Protein AF-X1K8Y0-F1 (afdb_monomer_lite)

pLDDT: mean 76.87, std 17.34, range [36.53, 97.81]

Foldseek 3Di:
DPPDDPVRVQVVVQVCCCVPVVDGDGPVNVLVVVLLVCVLVLHQLVVSCVVSVDPDPVVSVVSCVSPVVSVVVSVVVVD

Secondary structure (DSSP, 8-state):
---S-HHHHHHHHHHHHHHHHSS---HHHHHHHHHHHHHHTT--HHHHHHHHT-S-GGGTGGGGGT-HHHHHHHTTS--

InterPro domains:
  IPR002104 Integrase, catalytic domain [PF00589] (4-69)
  IPR002104 Integrase, catalytic domain [PS51898] (1-76)
  IPR011010 DNA breaking-rejoining enzyme, catalytic core [SSF56349] (13-75)
  IPR013762 Integrase-like, catalytic domain superfamily [G3DSA:1.10.443.10] (2-78)

Radius of gyration: 15.55 Å; chains: 1; bounding box: 39×24×42 Å

Sequence (79 aa):
PLTIQRRALQSFVTKLGKEVLSKEISFHTLRHGFASHLVNSGRPLHEVQMLMGHSRLDTTGIYLHANPKEAIENAREVF

Organism: NCBI:txid412755

Structure (mmCIF, N/CA/C/O backbone):
data_AF-X1K8Y0-F1
#
_entry.id   AF-X1K8Y0-F1
#
loop_
_atom_site.group_PDB
_atom_site.id
_atom_site.type_symbol
_atom_site.label_atom_id
_atom_site.label_alt_id
_atom_site.label_comp_id
_atom_site.label_asym_id
_atom_site.label_entity_id
_atom_site.label_seq_id
_atom_site.pdbx_PDB_ins_code
_atom_site.Cartn_x
_atom_site.Cartn_y
_atom_site.Cartn_z
_atom_site.occupancy
_atom_site.B_iso_or_equiv
_atom_site.auth_seq_id
_atom_site.auth_comp_id
_atom_site.auth_asym_id
_atom_site.auth_atom_id
_atom_site.pdbx_PDB_model_num
ATOM 1 N N . PRO A 1 1 ? -8.193 -6.436 -21.644 1.00 62.44 1 PRO A N 1
ATOM 2 C CA . PRO A 1 1 ? -7.213 -7.035 -20.702 1.00 62.44 1 PRO A CA 1
ATOM 3 C C . PRO A 1 1 ? -5.874 -6.322 -20.880 1.00 62.44 1 PRO A C 1
ATOM 5 O O . PRO A 1 1 ? -5.544 -5.989 -22.014 1.00 62.44 1 PRO A O 1
ATOM 8 N N . LEU A 1 2 ? -5.131 -6.052 -19.804 1.00 74.81 2 LEU A N 1
ATOM 9 C CA . LEU A 1 2 ? -3.784 -5.492 -19.940 1.00 74.81 2 LEU A CA 1
ATOM 10 C C . LEU A 1 2 ? -2.902 -6.512 -20.676 1.00 74.81 2 LEU A C 1
ATOM 12 O O . LEU A 1 2 ? -2.776 -7.649 -20.231 1.00 74.81 2 LEU A O 1
ATOM 16 N N . THR A 1 3 ? -2.281 -6.112 -21.783 1.00 90.00 3 THR A N 1
ATOM 17 C CA . THR A 1 3 ? -1.350 -6.935 -22.585 1.00 90.00 3 THR A CA 1
ATOM 18 C C . THR A 1 3 ? 0.046 -7.053 -21.957 1.00 90.00 3 THR A C 1
ATOM 20 O O . THR A 1 3 ? 0.989 -7.521 -22.587 1.00 90.00 3 THR A O 1
ATOM 23 N N . ILE A 1 4 ? 0.192 -6.635 -20.698 1.00 89.44 4 ILE A N 1
ATOM 24 C CA . ILE A 1 4 ? 1.456 -6.599 -19.965 1.00 89.44 4 ILE A CA 1
ATOM 25 C C . ILE A 1 4 ? 1.591 -7.873 -19.131 1.00 89.44 4 ILE A C 1
ATOM 27 O O . ILE A 1 4 ?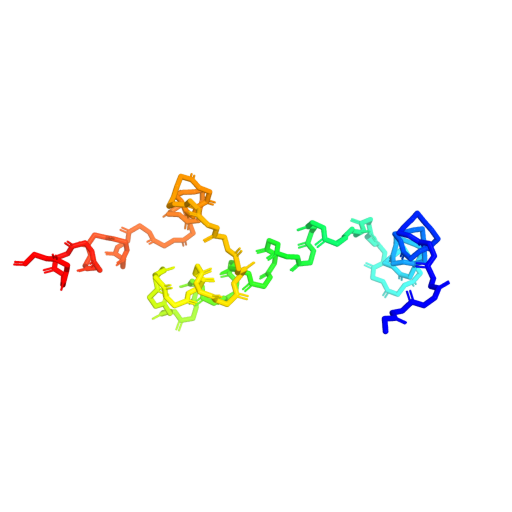 0.674 -8.273 -18.412 1.00 89.44 4 ILE A O 1
ATOM 31 N N . GLN A 1 5 ? 2.768 -8.498 -19.173 1.00 92.88 5 GLN A N 1
ATOM 32 C CA . GLN A 1 5 ? 3.054 -9.652 -18.327 1.00 92.88 5 GLN A CA 1
ATOM 33 C C . GLN A 1 5 ? 3.047 -9.265 -16.843 1.00 92.88 5 GLN A C 1
ATOM 35 O O . GLN A 1 5 ? 3.660 -8.275 -16.443 1.00 92.88 5 GLN A O 1
ATOM 40 N N . ARG A 1 6 ? 2.458 -10.116 -15.995 1.00 90.81 6 ARG A N 1
ATOM 41 C CA . ARG A 1 6 ? 2.412 -9.917 -14.534 1.00 90.81 6 ARG A CA 1
ATOM 42 C C . ARG A 1 6 ? 3.787 -9.602 -13.931 1.00 90.81 6 ARG A C 1
ATOM 44 O O . ARG A 1 6 ? 3.898 -8.716 -13.094 1.00 90.81 6 ARG A O 1
ATOM 51 N N . ARG A 1 7 ? 4.836 -10.313 -14.367 1.00 90.62 7 ARG A N 1
ATOM 52 C CA . ARG A 1 7 ? 6.216 -10.108 -13.889 1.00 90.62 7 ARG A CA 1
ATOM 53 C C . ARG A 1 7 ? 6.783 -8.747 -14.289 1.00 90.62 7 ARG A C 1
ATOM 55 O O . ARG A 1 7 ? 7.411 -8.100 -13.459 1.00 90.6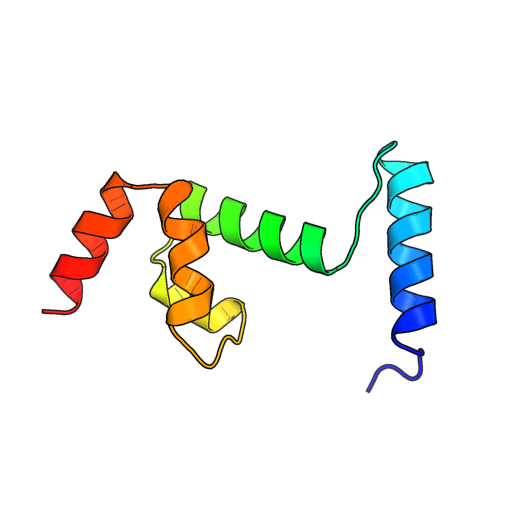2 7 ARG A O 1
ATOM 62 N N . ALA A 1 8 ? 6.520 -8.301 -15.517 1.00 94.25 8 ALA A N 1
ATOM 63 C CA . ALA A 1 8 ? 6.936 -6.981 -15.982 1.00 94.25 8 ALA A CA 1
ATOM 64 C C . ALA A 1 8 ? 6.257 -5.878 -15.159 1.00 94.25 8 ALA A C 1
ATOM 66 O O . ALA A 1 8 ? 6.918 -4.965 -14.673 1.00 94.25 8 ALA A O 1
ATOM 67 N N . LEU A 1 9 ? 4.954 -6.025 -14.912 1.00 93.50 9 LEU A N 1
ATOM 68 C CA . LEU A 1 9 ? 4.195 -5.082 -14.099 1.00 93.50 9 LEU A CA 1
ATOM 69 C C . LEU A 1 9 ? 4.673 -5.062 -12.633 1.00 93.50 9 LEU A C 1
ATOM 71 O O . LEU A 1 9 ? 4.826 -3.996 -12.044 1.00 93.50 9 LEU A O 1
ATOM 75 N N . GLN A 1 10 ? 4.953 -6.232 -12.052 1.00 94.00 10 GLN A N 1
ATOM 76 C CA . GLN A 1 10 ? 5.512 -6.356 -10.702 1.00 94.00 10 GLN A CA 1
ATOM 77 C C . GLN A 1 10 ? 6.883 -5.675 -10.596 1.00 94.00 10 GLN A C 1
ATOM 79 O O . GLN A 1 10 ? 7.111 -4.906 -9.666 1.00 94.00 10 GLN A O 1
ATOM 84 N N . SER A 1 11 ? 7.777 -5.927 -11.556 1.00 95.69 11 SER A N 1
ATOM 85 C CA . SER A 1 11 ? 9.106 -5.309 -11.602 1.00 95.69 11 SER A CA 1
ATOM 86 C C . SER A 1 11 ? 9.019 -3.787 -11.711 1.00 95.69 11 SER A C 1
ATOM 88 O O . SER A 1 11 ? 9.722 -3.082 -10.989 1.00 95.69 11 SER A O 1
ATOM 90 N N . PHE A 1 12 ? 8.106 -3.284 -12.546 1.00 95.81 12 PHE A N 1
ATOM 91 C CA . PHE A 1 12 ? 7.859 -1.854 -12.699 1.00 95.81 12 PHE A CA 1
ATOM 92 C C . PHE A 1 12 ? 7.421 -1.193 -11.385 1.00 95.81 12 PHE A C 1
ATOM 94 O O . PHE A 1 12 ? 8.021 -0.203 -10.970 1.00 95.81 12 PHE A O 1
ATOM 101 N N . VAL A 1 13 ? 6.437 -1.771 -10.686 1.00 95.62 13 VAL A N 1
ATOM 102 C CA . VAL A 1 13 ? 5.968 -1.258 -9.385 1.00 95.62 13 VAL A CA 1
ATOM 103 C C . VAL A 1 13 ? 7.079 -1.268 -8.339 1.00 95.62 13 VAL A C 1
ATOM 105 O O . VAL A 1 13 ? 7.256 -0.291 -7.611 1.00 95.62 13 VAL A O 1
ATOM 108 N N . THR A 1 14 ? 7.861 -2.345 -8.278 1.00 96.75 14 THR A N 1
ATOM 109 C CA . THR A 1 14 ? 8.975 -2.441 -7.332 1.00 96.75 14 THR A CA 1
ATOM 110 C C . THR A 1 14 ? 10.066 -1.413 -7.624 1.00 96.75 14 THR A C 1
ATOM 112 O O . THR A 1 14 ? 10.579 -0.799 -6.689 1.00 96.75 14 THR A O 1
ATOM 115 N N . LYS A 1 15 ? 10.390 -1.175 -8.901 1.00 97.56 15 LYS A N 1
ATOM 116 C CA . LYS A 1 15 ? 11.342 -0.133 -9.307 1.00 97.56 15 LYS A CA 1
ATOM 117 C C . LYS A 1 15 ? 10.848 1.259 -8.904 1.00 97.56 15 LYS A C 1
ATOM 119 O O . LYS A 1 15 ? 11.581 1.985 -8.239 1.00 97.56 15 LYS A O 1
ATOM 124 N N . LEU A 1 16 ? 9.595 1.589 -9.221 1.00 97.06 16 LEU A N 1
ATOM 125 C CA . LEU A 1 16 ? 8.997 2.876 -8.856 1.00 97.06 16 LEU A CA 1
ATOM 126 C C . LEU A 1 16 ? 8.989 3.121 -7.345 1.00 97.06 16 LEU A C 1
ATOM 128 O O . LEU A 1 16 ? 9.287 4.228 -6.909 1.00 97.06 16 LEU A O 1
ATOM 132 N N . GLY A 1 17 ? 8.682 2.107 -6.532 1.00 96.56 17 GLY A N 1
ATOM 133 C CA . GLY A 1 17 ? 8.726 2.258 -5.075 1.00 96.56 17 GLY A CA 1
ATOM 134 C C . GLY A 1 17 ? 10.112 2.627 -4.557 1.00 96.56 17 GLY A C 1
ATOM 135 O O . GLY A 1 17 ? 10.232 3.471 -3.668 1.00 96.56 17 GLY A O 1
ATOM 136 N N . LYS A 1 18 ? 11.163 2.039 -5.137 1.00 97.06 18 LYS A N 1
ATOM 137 C CA . LYS A 1 18 ? 12.546 2.359 -4.763 1.00 97.06 18 LYS A CA 1
ATOM 138 C C . LYS A 1 18 ? 12.914 3.785 -5.157 1.00 97.06 18 LYS A C 1
ATOM 140 O O . LYS A 1 18 ? 13.529 4.477 -4.358 1.00 97.06 18 LYS A O 1
ATOM 145 N N . GLU A 1 19 ? 12.513 4.223 -6.347 1.00 97.81 19 GLU A N 1
ATOM 146 C CA . GLU A 1 19 ? 12.859 5.550 -6.874 1.00 97.81 19 GLU A CA 1
ATOM 147 C C . GLU A 1 19 ? 12.075 6.687 -6.206 1.00 97.81 19 GLU A C 1
ATOM 149 O O . GLU A 1 19 ? 12.651 7.718 -5.877 1.00 97.81 19 GLU A O 1
ATOM 154 N N . VAL A 1 20 ? 10.769 6.508 -5.994 1.00 97.12 20 VAL A N 1
ATOM 155 C CA . VAL A 1 20 ? 9.875 7.585 -5.533 1.00 97.12 20 VAL A CA 1
ATOM 156 C C . VAL A 1 20 ? 9.706 7.586 -4.015 1.00 97.12 20 VAL A C 1
ATOM 158 O O . VAL A 1 20 ? 9.561 8.643 -3.408 1.00 97.12 20 VAL A O 1
ATOM 161 N N . LEU A 1 21 ? 9.691 6.405 -3.391 1.00 95.31 21 LEU A N 1
ATOM 162 C CA . LEU A 1 21 ? 9.358 6.248 -1.971 1.00 95.31 21 LEU A CA 1
ATOM 163 C C . LEU A 1 21 ? 10.539 5.768 -1.122 1.00 95.31 21 LEU A C 1
ATOM 165 O O . LEU A 1 21 ? 10.374 5.613 0.089 1.00 95.31 21 LEU A O 1
ATOM 169 N N . SER A 1 22 ? 11.692 5.476 -1.734 1.00 96.62 22 SER A N 1
ATOM 170 C CA . SER A 1 22 ? 12.841 4.838 -1.076 1.00 96.62 22 SER A CA 1
ATOM 171 C C . SER A 1 22 ? 12.467 3.541 -0.343 1.00 96.62 22 SER A C 1
ATOM 173 O O . SER A 1 22 ? 13.041 3.209 0.695 1.00 96.62 22 SER A O 1
ATOM 175 N N . LYS A 1 23 ? 11.465 2.807 -0.852 1.00 92.50 23 LYS A N 1
ATOM 176 C CA . LYS A 1 23 ? 10.919 1.593 -0.226 1.00 92.50 23 LYS A CA 1
ATOM 177 C C . LYS A 1 23 ? 10.680 0.499 -1.252 1.00 92.50 23 LYS A C 1
ATOM 179 O O . LYS A 1 23 ? 10.233 0.748 -2.367 1.00 92.50 23 LYS A O 1
ATOM 184 N N . GLU A 1 24 ? 10.905 -0.744 -0.850 1.00 93.25 24 GLU A N 1
ATOM 185 C CA . GLU A 1 24 ? 10.524 -1.883 -1.675 1.00 93.25 24 GLU A CA 1
ATOM 186 C C . GLU A 1 24 ? 9.018 -2.144 -1.548 1.00 93.25 24 GLU A C 1
ATOM 188 O O . GLU A 1 24 ? 8.527 -2.509 -0.481 1.00 93.25 24 GLU A O 1
ATOM 193 N N . ILE A 1 25 ? 8.275 -1.927 -2.637 1.00 94.50 25 ILE A N 1
ATOM 194 C CA . ILE A 1 25 ? 6.828 -2.161 -2.686 1.00 94.50 25 ILE A CA 1
ATOM 195 C C . ILE A 1 25 ? 6.481 -3.214 -3.739 1.00 94.50 25 ILE A C 1
ATOM 197 O O . ILE A 1 25 ? 7.150 -3.371 -4.764 1.00 94.50 25 ILE A O 1
ATOM 201 N N . SER A 1 26 ? 5.394 -3.935 -3.488 1.00 93.56 26 SER A N 1
ATOM 202 C CA . SER A 1 26 ? 4.811 -4.914 -4.401 1.00 93.56 26 SER A CA 1
ATOM 203 C C . SER A 1 26 ? 3.299 -4.716 -4.503 1.00 93.56 26 SER A C 1
ATOM 205 O O . SER A 1 26 ? 2.706 -4.017 -3.681 1.00 93.56 26 SER A O 1
ATOM 207 N N . PHE A 1 27 ? 2.642 -5.388 -5.453 1.00 91.19 27 PHE A N 1
ATOM 208 C CA . PHE A 1 27 ? 1.176 -5.402 -5.497 1.00 91.19 27 PHE A CA 1
ATOM 209 C C . PHE A 1 27 ? 0.545 -5.951 -4.213 1.00 91.19 27 PHE A C 1
ATOM 211 O O . PHE A 1 27 ? -0.510 -5.472 -3.810 1.00 91.19 27 PHE A O 1
ATOM 218 N N . HIS A 1 28 ? 1.199 -6.903 -3.538 1.00 88.62 28 HIS A N 1
ATOM 219 C CA . HIS A 1 28 ? 0.736 -7.398 -2.240 1.00 88.62 28 HIS A CA 1
ATOM 220 C C . HIS A 1 28 ? 0.869 -6.320 -1.161 1.00 88.62 28 HIS A C 1
ATOM 222 O O . HIS A 1 28 ? -0.075 -6.093 -0.413 1.00 88.62 28 HIS A O 1
ATOM 228 N N . THR A 1 29 ? 1.984 -5.585 -1.130 1.00 89.38 29 THR A N 1
ATOM 229 C CA . THR A 1 29 ? 2.187 -4.459 -0.201 1.00 89.38 29 THR A CA 1
ATOM 230 C C . THR A 1 29 ? 1.105 -3.392 -0.370 1.00 89.38 29 THR A C 1
ATOM 232 O O . THR A 1 29 ? 0.520 -2.948 0.615 1.00 89.38 29 THR A O 1
ATOM 235 N N . LEU A 1 30 ? 0.793 -3.020 -1.616 1.00 90.19 30 LEU A N 1
ATOM 236 C CA . LEU A 1 30 ? -0.264 -2.054 -1.927 1.00 90.19 30 LEU A CA 1
ATOM 237 C C . LEU A 1 30 ? -1.649 -2.575 -1.522 1.00 90.19 30 LEU A C 1
ATOM 239 O O . LEU A 1 30 ? -2.430 -1.841 -0.920 1.00 90.19 30 LEU A O 1
ATOM 243 N N . ARG A 1 31 ? -1.933 -3.856 -1.792 1.00 87.94 31 ARG A N 1
ATOM 244 C CA . ARG A 1 31 ? -3.182 -4.518 -1.394 1.00 87.94 31 ARG A CA 1
ATOM 245 C C . ARG A 1 31 ? -3.376 -4.500 0.123 1.00 87.94 31 ARG A C 1
ATOM 247 O O . ARG A 1 31 ? -4.450 -4.137 0.593 1.00 87.94 31 ARG A O 1
ATOM 254 N N . HIS A 1 32 ? -2.342 -4.860 0.883 1.00 84.62 32 HIS A N 1
ATOM 255 C CA . HIS A 1 32 ? -2.392 -4.821 2.343 1.00 84.62 32 HIS A CA 1
ATOM 256 C C . HIS A 1 32 ? -2.547 -3.394 2.866 1.00 84.62 32 HIS A C 1
ATOM 258 O O . HIS A 1 32 ? -3.390 -3.172 3.727 1.00 84.62 32 HIS A O 1
ATOM 264 N N . GLY A 1 33 ? -1.815 -2.426 2.305 1.00 87.88 33 GLY A N 1
ATOM 265 C CA . GLY A 1 33 ? -1.947 -1.018 2.680 1.00 87.88 33 GLY A CA 1
ATOM 266 C C . GLY A 1 33 ? -3.364 -0.477 2.473 1.00 87.88 33 GLY A C 1
ATOM 267 O O . GLY A 1 33 ? -3.898 0.182 3.360 1.00 87.88 33 GLY A O 1
ATOM 268 N N . PHE A 1 34 ? -4.001 -0.812 1.347 1.00 86.94 34 PHE A N 1
ATOM 269 C CA . PHE A 1 34 ? -5.388 -0.435 1.067 1.00 86.94 34 PHE A CA 1
ATOM 270 C C . PHE A 1 34 ? -6.373 -1.045 2.075 1.00 86.94 34 PHE A C 1
ATOM 272 O O . PHE A 1 34 ? -7.197 -0.329 2.635 1.00 86.94 34 PHE A O 1
ATOM 279 N N . ALA A 1 35 ? -6.258 -2.344 2.360 1.00 83.56 35 ALA A N 1
ATOM 280 C CA . ALA A 1 35 ? -7.118 -3.008 3.338 1.00 83.56 35 ALA A CA 1
ATOM 281 C C . ALA A 1 35 ? -6.948 -2.437 4.753 1.00 83.56 35 ALA A C 1
ATOM 283 O O . ALA A 1 35 ? -7.938 -2.090 5.393 1.00 83.56 35 ALA A O 1
ATOM 284 N N . SER A 1 36 ? -5.704 -2.274 5.218 1.00 82.75 36 SER A N 1
ATOM 285 C CA . SER A 1 36 ? -5.421 -1.672 6.525 1.00 82.75 36 SER A CA 1
ATOM 286 C C . SER A 1 36 ? -5.943 -0.239 6.616 1.00 82.75 36 SER A C 1
ATOM 288 O O . SER A 1 36 ? -6.464 0.149 7.656 1.00 82.75 36 SER A O 1
ATOM 290 N N . HIS A 1 37 ? -5.846 0.546 5.538 1.00 87.06 37 HIS A N 1
ATOM 291 C CA . HIS A 1 37 ? -6.396 1.900 5.499 1.00 87.06 37 HIS A CA 1
ATOM 292 C C . HIS A 1 37 ? -7.919 1.908 5.682 1.00 87.06 37 HIS A C 1
ATOM 294 O O . HIS A 1 37 ? -8.423 2.690 6.483 1.00 87.06 37 HIS A O 1
ATOM 300 N N . LEU A 1 38 ? -8.641 1.011 5.001 1.00 85.88 38 LEU A N 1
ATOM 301 C CA . LEU A 1 38 ? -10.098 0.924 5.125 1.00 85.88 38 LEU A CA 1
ATOM 302 C C . LEU A 1 38 ? -10.536 0.483 6.525 1.00 85.88 38 LEU A C 1
ATOM 304 O O . LEU A 1 38 ? -11.417 1.106 7.112 1.00 85.88 38 LEU A O 1
ATOM 308 N N . VAL A 1 39 ? -9.895 -0.543 7.086 1.00 83.81 39 VAL A N 1
ATOM 309 C CA . VAL A 1 39 ? -10.209 -1.011 8.445 1.00 83.81 39 VAL A CA 1
ATOM 310 C C . VAL A 1 39 ? -9.921 0.083 9.476 1.00 83.81 39 VAL A C 1
ATOM 312 O O . VAL A 1 39 ? -10.750 0.354 10.334 1.00 83.81 39 VAL A O 1
ATOM 315 N N . ASN A 1 40 ? -8.794 0.788 9.352 1.00 80.31 40 ASN A N 1
ATOM 316 C CA . ASN A 1 40 ? -8.467 1.897 10.252 1.00 80.31 40 ASN A CA 1
ATOM 317 C C . ASN A 1 40 ? -9.411 3.101 10.100 1.00 80.31 40 ASN A C 1
ATOM 319 O O . ASN A 1 40 ? -9.526 3.897 11.027 1.00 80.31 40 ASN A O 1
ATOM 323 N N . SER A 1 41 ? -10.071 3.255 8.947 1.00 85.81 41 SER A N 1
ATOM 324 C CA . SER A 1 41 ? -11.087 4.295 8.726 1.00 85.81 41 SER A CA 1
ATOM 325 C C . SER A 1 41 ? -12.474 3.944 9.274 1.00 85.81 41 SER A C 1
ATOM 327 O O . SER A 1 41 ? -13.415 4.699 9.047 1.00 85.81 41 SER A O 1
ATOM 329 N N . GLY A 1 42 ? -12.608 2.818 9.977 1.00 81.94 42 GLY A N 1
ATOM 330 C CA . GLY A 1 42 ? -13.875 2.381 10.553 1.00 81.94 42 GLY A CA 1
ATOM 331 C C . GLY A 1 42 ? -14.758 1.591 9.589 1.00 81.94 42 GLY A C 1
ATOM 332 O O . GLY A 1 42 ? -15.978 1.548 9.732 1.00 81.94 42 GLY A O 1
ATOM 333 N N . ARG A 1 43 ? -14.178 1.047 8.509 1.00 83.88 43 ARG A N 1
ATOM 334 C CA . ARG A 1 43 ? -14.973 0.374 7.483 1.00 83.88 43 ARG A CA 1
ATOM 335 C C . ARG A 1 43 ? -15.233 -1.082 7.871 1.00 83.88 43 ARG A C 1
ATOM 337 O O . ARG A 1 43 ? -14.266 -1.794 8.164 1.00 83.88 43 ARG A O 1
ATOM 344 N N . PRO A 1 44 ? -16.485 -1.570 7.783 1.00 82.06 44 PRO A N 1
ATOM 345 C CA . PRO A 1 44 ? -16.805 -2.952 8.108 1.00 82.06 44 PRO A CA 1
ATOM 346 C C . PRO A 1 44 ? -15.956 -3.956 7.322 1.00 82.06 44 PRO A C 1
ATOM 348 O O . PRO A 1 44 ? -15.761 -3.830 6.108 1.00 82.06 44 PRO A O 1
ATOM 351 N N . LEU A 1 45 ? -15.481 -5.005 7.999 1.00 78.19 45 LEU A N 1
ATOM 352 C CA . LEU A 1 45 ? -14.600 -6.015 7.393 1.00 78.19 45 LEU A CA 1
ATOM 353 C C . LEU A 1 45 ? -15.241 -6.730 6.197 1.00 78.19 45 LEU A C 1
ATOM 355 O O . LEU A 1 45 ? -14.539 -7.093 5.253 1.00 78.19 45 LEU A O 1
ATOM 359 N N . HIS A 1 46 ? -16.565 -6.896 6.204 1.00 77.62 46 HIS A N 1
ATOM 360 C CA . HIS A 1 46 ? -17.293 -7.498 5.090 1.00 77.62 46 HIS A CA 1
ATOM 361 C C . HIS A 1 46 ? -17.245 -6.613 3.829 1.00 77.62 46 HIS A C 1
ATOM 363 O O . HIS A 1 46 ? -17.083 -7.128 2.722 1.00 77.62 46 HIS A O 1
ATOM 369 N N . GLU A 1 47 ? -17.284 -5.284 3.974 1.00 80.88 47 GLU A N 1
ATOM 370 C CA . GLU A 1 47 ? -17.113 -4.352 2.854 1.00 80.88 47 GLU A CA 1
ATOM 371 C C . GLU A 1 47 ? -15.682 -4.370 2.318 1.00 80.88 47 GLU A C 1
ATOM 373 O O . GLU A 1 47 ? -15.470 -4.420 1.104 1.00 80.88 47 GLU A O 1
ATOM 378 N N . VAL A 1 48 ? -14.687 -4.390 3.212 1.00 83.19 48 VAL A N 1
ATOM 379 C CA . VAL A 1 48 ? -13.273 -4.517 2.824 1.00 83.19 48 VAL A CA 1
ATOM 380 C C . VAL A 1 48 ? -13.045 -5.821 2.055 1.00 83.19 48 VAL A C 1
ATOM 382 O O . VAL A 1 48 ? -12.365 -5.825 1.028 1.00 83.19 48 VAL A O 1
ATOM 385 N N . GLN A 1 49 ? -13.664 -6.919 2.492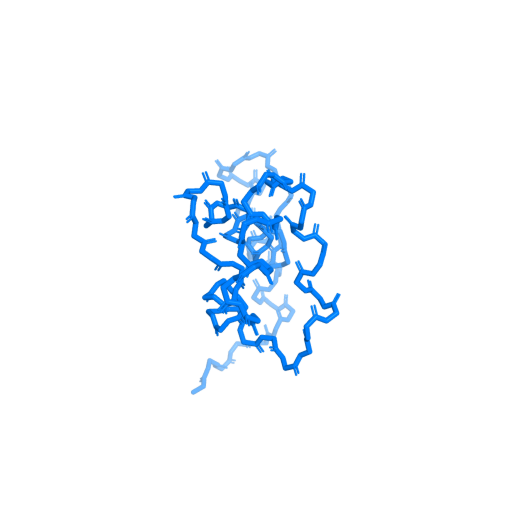 1.00 77.25 49 GLN A N 1
ATOM 386 C CA . GLN A 1 49 ? -13.592 -8.213 1.817 1.00 77.25 49 GLN A CA 1
ATOM 387 C C . GLN A 1 49 ? -14.201 -8.187 0.411 1.00 77.25 49 GLN A C 1
ATOM 389 O O . GLN A 1 49 ? -13.578 -8.699 -0.527 1.00 77.25 49 GLN A O 1
ATOM 394 N N . MET A 1 50 ? -15.377 -7.570 0.248 1.00 78.75 50 MET A N 1
ATOM 395 C CA . MET A 1 50 ? -16.008 -7.399 -1.065 1.00 78.75 50 MET A CA 1
ATOM 396 C C . MET A 1 50 ? -15.111 -6.596 -2.014 1.00 78.75 50 MET A C 1
ATOM 398 O O . MET A 1 50 ? -14.895 -7.007 -3.153 1.00 78.75 50 MET A O 1
ATOM 402 N N . LEU A 1 51 ? -14.514 -5.501 -1.532 1.00 81.12 51 LEU A N 1
ATOM 403 C CA . LEU A 1 51 ? -13.617 -4.649 -2.324 1.00 81.12 51 LEU A CA 1
ATOM 404 C C . LEU A 1 51 ? -12.300 -5.341 -2.705 1.00 81.12 51 LEU A C 1
ATOM 406 O O . LEU A 1 51 ? -11.726 -5.053 -3.755 1.00 81.12 51 LEU A O 1
ATOM 410 N N . MET A 1 52 ? -11.811 -6.260 -1.869 1.00 80.44 52 MET A N 1
ATOM 411 C CA . MET A 1 52 ? -10.596 -7.040 -2.132 1.00 80.44 52 MET A CA 1
ATOM 412 C C . MET A 1 52 ? -10.822 -8.210 -3.105 1.00 80.44 52 MET A C 1
ATOM 414 O O . MET A 1 52 ? -9.843 -8.745 -3.647 1.00 80.44 52 MET A O 1
ATOM 418 N N . GLY A 1 53 ? -12.083 -8.606 -3.322 1.00 69.62 53 GLY A N 1
ATOM 419 C CA . GLY A 1 53 ? -12.468 -9.738 -4.168 1.00 69.62 53 GLY A CA 1
ATOM 420 C C . GLY A 1 53 ? -12.085 -11.102 -3.583 1.00 69.62 53 GLY A C 1
ATOM 421 O O . GLY A 1 53 ? -11.822 -12.039 -4.337 1.00 69.62 53 GLY A O 1
ATOM 422 N N . HIS A 1 54 ? -11.985 -11.221 -2.254 1.00 73.31 54 HIS A N 1
ATOM 423 C CA . HIS A 1 54 ? -11.640 -12.486 -1.601 1.00 73.31 54 HIS A CA 1
ATOM 424 C C . HIS A 1 54 ? -12.866 -13.411 -1.532 1.00 73.31 54 HIS A C 1
ATOM 426 O O . HIS A 1 54 ? -13.881 -13.069 -0.931 1.00 73.31 54 HIS A O 1
ATOM 432 N N . SER A 1 55 ? -12.760 -14.611 -2.111 1.00 52.56 55 SER A N 1
ATOM 433 C CA . SER A 1 55 ? -13.823 -15.629 -2.100 1.00 52.56 55 SER A CA 1
ATOM 434 C C . SER A 1 55 ? -13.917 -16.430 -0.792 1.00 52.56 55 SER A C 1
ATOM 436 O O . SER A 1 55 ? -14.840 -17.227 -0.639 1.00 52.56 55 SER A O 1
ATOM 438 N N . ARG A 1 56 ? -12.988 -16.235 0.159 1.00 52.28 56 ARG A N 1
ATO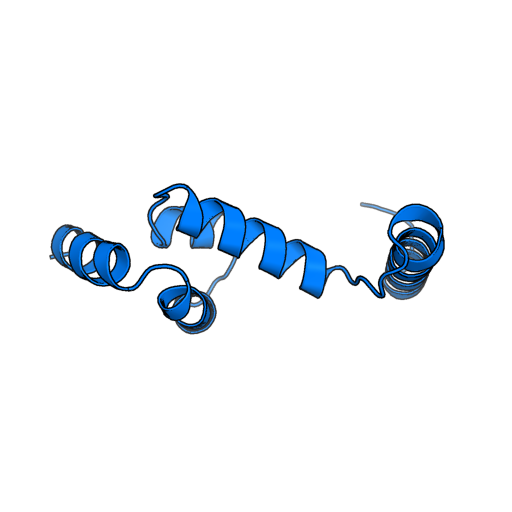M 439 C CA . ARG A 1 56 ? -12.968 -16.894 1.480 1.00 52.28 56 ARG A CA 1
ATOM 440 C C . ARG A 1 56 ? -12.782 -15.871 2.608 1.00 52.28 56 ARG A C 1
ATOM 442 O O . ARG A 1 56 ? -11.902 -15.015 2.524 1.00 52.28 56 ARG A O 1
ATOM 449 N N . LEU A 1 57 ? -13.576 -16.012 3.675 1.00 50.91 57 LEU A N 1
ATOM 450 C CA . LEU A 1 57 ? -13.498 -15.212 4.914 1.00 50.91 57 LEU A CA 1
ATOM 451 C C . LEU A 1 57 ? -12.146 -15.379 5.638 1.00 50.91 57 LEU A C 1
ATOM 453 O O . LEU A 1 57 ? -11.659 -14.443 6.271 1.00 50.91 57 LEU A O 1
ATOM 457 N N . ASP A 1 58 ? -11.496 -16.534 5.465 1.00 50.31 58 ASP A N 1
ATOM 458 C CA . ASP A 1 58 ? -10.238 -16.914 6.126 1.00 50.31 58 ASP A CA 1
ATOM 459 C C . ASP A 1 58 ? -9.072 -15.938 5.851 1.00 50.31 58 ASP A C 1
ATOM 461 O O . ASP A 1 58 ? -8.181 -15.779 6.682 1.00 50.31 58 ASP A O 1
ATOM 465 N N . THR A 1 59 ? -9.077 -15.237 4.708 1.00 54.28 59 THR A N 1
ATOM 466 C CA . THR A 1 59 ? -8.046 -14.240 4.342 1.00 54.28 59 THR A CA 1
ATOM 467 C C . THR A 1 59 ? -8.281 -12.841 4.919 1.00 54.28 59 THR A C 1
ATOM 469 O O . THR A 1 59 ? -7.358 -12.026 4.927 1.00 54.28 59 THR A O 1
ATOM 472 N N . THR A 1 60 ? -9.486 -12.544 5.414 1.00 52.94 60 THR A N 1
ATOM 473 C CA . THR A 1 60 ? -9.837 -11.229 5.984 1.00 52.94 60 THR A CA 1
ATOM 474 C C . THR A 1 60 ? -9.528 -11.162 7.484 1.00 52.94 60 THR A C 1
ATOM 476 O O . THR A 1 60 ? -9.233 -10.087 8.003 1.00 52.94 60 THR A O 1
ATOM 479 N N . GLY A 1 61 ? -9.489 -12.315 8.168 1.00 54.00 61 GLY A N 1
ATOM 480 C CA . GLY A 1 61 ? -9.150 -12.417 9.594 1.00 54.00 61 GLY A CA 1
ATOM 481 C C . GLY A 1 61 ? -7.750 -11.900 9.953 1.00 54.00 61 GLY A C 1
ATOM 482 O O . GLY A 1 61 ? -7.513 -11.502 11.087 1.00 54.00 61 GLY A O 1
ATOM 483 N N . ILE A 1 62 ? -6.833 -11.801 8.986 1.00 60.72 62 ILE A N 1
ATOM 484 C CA . ILE A 1 62 ? -5.494 -11.223 9.198 1.00 60.72 62 ILE A CA 1
ATOM 485 C C . ILE A 1 62 ? -5.582 -9.711 9.503 1.00 60.72 62 ILE A C 1
ATOM 487 O O . ILE A 1 62 ? -4.735 -9.171 10.213 1.00 60.72 62 ILE A O 1
ATOM 491 N N . TYR A 1 63 ? -6.628 -9.019 9.030 1.00 55.66 63 TYR A N 1
ATOM 492 C CA . TYR A 1 63 ? -6.836 -7.586 9.287 1.00 55.66 63 TYR A CA 1
ATOM 493 C C . TYR A 1 63 ? -7.550 -7.294 10.609 1.00 55.66 63 TYR A C 1
ATOM 495 O O . TYR A 1 63 ? -7.621 -6.137 11.018 1.00 55.66 63 TYR A O 1
ATOM 503 N N . LEU A 1 64 ? -8.009 -8.327 11.320 1.00 59.41 64 LEU A N 1
ATOM 504 C CA . LEU A 1 64 ? -8.586 -8.195 12.661 1.00 59.41 64 LEU A CA 1
ATOM 505 C C . LEU A 1 64 ? -7.590 -7.552 13.644 1.00 59.41 64 LEU A C 1
ATOM 507 O O . LEU A 1 64 ? -7.981 -6.831 14.557 1.00 59.41 64 LEU A O 1
ATOM 511 N N . HIS A 1 65 ? -6.288 -7.765 13.421 1.00 59.88 65 HIS A N 1
ATOM 512 C CA . HIS A 1 65 ? -5.216 -7.153 14.207 1.00 59.88 65 HIS A CA 1
ATOM 513 C C . HIS A 1 65 ? -5.110 -5.630 14.033 1.00 59.88 65 HIS A C 1
ATOM 515 O O . HIS A 1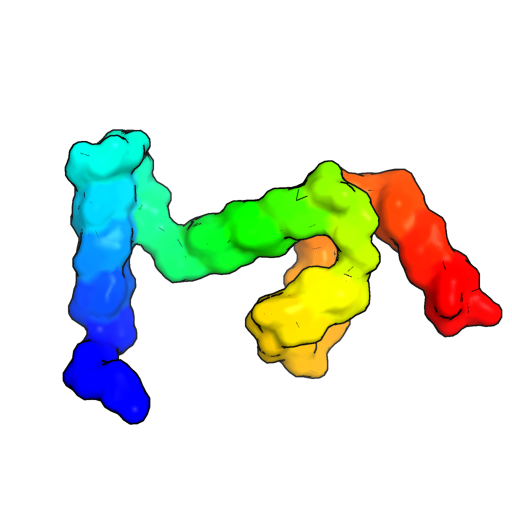 65 ? -4.503 -4.978 14.879 1.00 59.88 65 HIS A O 1
ATOM 521 N N . ALA A 1 66 ? -5.675 -5.059 12.962 1.00 59.31 66 ALA A N 1
ATOM 522 C CA . ALA A 1 66 ? -5.625 -3.620 12.711 1.00 59.31 66 ALA A CA 1
ATOM 523 C C . ALA A 1 66 ? -6.663 -2.842 13.540 1.00 59.31 66 ALA A C 1
ATOM 525 O O . ALA A 1 66 ? -6.371 -1.727 13.964 1.00 59.31 66 ALA A O 1
ATOM 526 N N . ASN A 1 67 ? -7.834 -3.432 13.829 1.00 57.12 67 ASN A N 1
ATOM 527 C CA . ASN A 1 67 ? -8.851 -2.810 14.685 1.00 57.12 67 ASN A CA 1
ATOM 528 C C . ASN A 1 67 ? -9.671 -3.847 15.495 1.00 57.12 67 ASN A C 1
ATOM 530 O O . ASN A 1 67 ? -10.739 -4.286 15.061 1.00 57.12 67 ASN A O 1
ATOM 534 N N . PRO A 1 68 ? -9.202 -4.242 16.697 1.00 59.00 68 PRO A N 1
ATOM 535 C CA . PRO A 1 68 ? -9.831 -5.301 17.494 1.00 59.00 68 PRO A CA 1
ATOM 536 C C . PRO A 1 68 ? -11.225 -4.959 18.039 1.00 59.00 68 PRO A C 1
ATOM 538 O O . PRO A 1 68 ? -12.034 -5.860 18.242 1.00 59.00 68 PRO A O 1
ATOM 541 N N . LYS A 1 69 ? -11.520 -3.678 18.311 1.00 58.59 69 LYS A N 1
ATOM 542 C CA . LYS A 1 69 ? -12.809 -3.262 18.901 1.00 58.59 69 LYS A CA 1
ATOM 543 C C . LYS A 1 69 ? -13.953 -3.388 17.902 1.00 58.59 69 LYS A C 1
ATOM 545 O O . LYS A 1 69 ? -14.992 -3.957 18.211 1.00 58.59 69 LYS A O 1
ATOM 550 N N . GLU A 1 70 ? -13.720 -2.909 16.692 1.00 59.91 70 GLU A N 1
ATOM 551 C CA . GLU A 1 70 ? -14.724 -2.872 15.632 1.00 59.91 70 GLU A CA 1
ATOM 552 C C . GLU A 1 70 ? -14.955 -4.259 15.013 1.00 59.91 70 GLU A C 1
ATOM 554 O O . GLU A 1 70 ? -16.053 -4.582 14.567 1.00 59.91 70 GLU A O 1
ATOM 559 N N . ALA A 1 71 ? -13.940 -5.128 15.055 1.00 53.88 71 ALA A N 1
ATOM 560 C CA . ALA A 1 71 ? -14.072 -6.548 14.743 1.00 53.88 71 ALA A CA 1
ATOM 561 C C . ALA A 1 71 ? -15.094 -7.270 15.642 1.00 53.88 71 ALA A C 1
ATOM 563 O O . ALA A 1 71 ? -15.840 -8.126 15.167 1.00 53.88 71 ALA A O 1
ATOM 564 N N . ILE A 1 72 ? -15.134 -6.919 16.932 1.00 56.66 72 ILE A N 1
ATOM 565 C CA . ILE A 1 72 ? -16.074 -7.490 17.905 1.00 56.66 72 ILE A CA 1
ATOM 566 C C . ILE A 1 72 ? -17.484 -6.912 17.707 1.00 56.66 72 ILE A C 1
ATOM 568 O O . ILE A 1 72 ? -18.459 -7.648 17.845 1.00 56.66 72 ILE A O 1
ATOM 572 N N . GLU A 1 73 ? -17.609 -5.629 17.354 1.00 56.50 73 GLU A N 1
ATOM 573 C CA . GLU A 1 73 ? -18.910 -5.011 17.051 1.00 56.50 73 GLU A CA 1
ATOM 574 C C . GLU A 1 73 ? -19.518 -5.527 15.741 1.00 56.50 73 GLU A C 1
ATOM 576 O O . GLU A 1 73 ? -20.676 -5.927 15.733 1.00 56.50 73 GLU A O 1
ATOM 581 N N . ASN A 1 74 ? -18.739 -5.646 14.662 1.00 53.06 74 ASN A N 1
ATOM 582 C CA . ASN A 1 74 ? -19.245 -6.150 13.378 1.00 53.06 74 ASN A CA 1
ATOM 583 C C . ASN A 1 74 ? -19.698 -7.619 13.436 1.00 53.06 74 ASN A C 1
ATOM 585 O O . ASN A 1 74 ? -20.604 -8.014 12.709 1.00 53.06 74 ASN A O 1
ATOM 589 N N . ALA A 1 75 ? -19.097 -8.443 14.301 1.00 51.88 75 ALA A N 1
ATOM 590 C CA . ALA A 1 75 ? -19.546 -9.822 14.509 1.00 51.88 75 ALA A CA 1
ATOM 591 C C . ALA A 1 75 ? -20.939 -9.901 15.163 1.00 51.88 75 ALA A C 1
ATOM 593 O O . ALA A 1 75 ? -21.610 -10.922 15.032 1.00 51.88 75 ALA A O 1
ATOM 594 N N . ARG A 1 76 ? -21.374 -8.836 15.852 1.00 47.03 76 ARG A N 1
ATOM 595 C CA . ARG A 1 76 ? -22.706 -8.740 16.464 1.00 47.03 76 ARG A CA 1
ATOM 596 C C . ARG A 1 76 ? -23.794 -8.289 15.498 1.00 47.03 76 ARG A C 1
ATOM 598 O O . ARG A 1 76 ? -24.946 -8.490 15.826 1.00 47.03 76 ARG A O 1
ATOM 605 N N . GLU A 1 77 ? -23.459 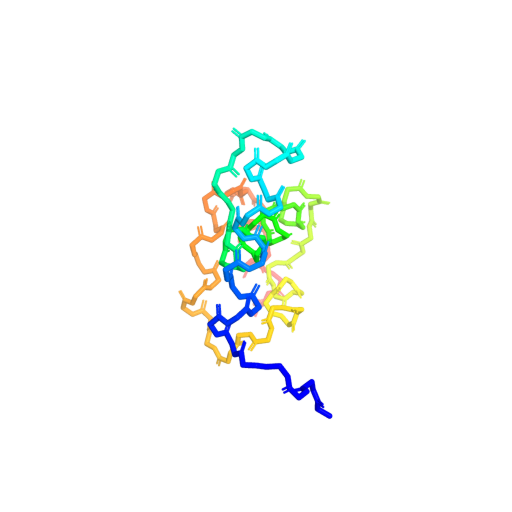-7.698 14.352 1.00 45.41 77 GLU A N 1
ATOM 606 C CA . GLU A 1 77 ? -24.460 -7.321 13.337 1.00 45.41 77 GLU A CA 1
ATOM 607 C C . GLU A 1 77 ? -24.780 -8.460 12.354 1.00 45.41 77 GLU A C 1
ATOM 609 O O . GLU A 1 77 ? -25.717 -8.369 11.565 1.00 45.41 77 GLU A O 1
ATOM 614 N N . VAL A 1 78 ? -24.002 -9.546 12.391 1.00 45.16 78 VAL A N 1
ATOM 615 C CA . VAL A 1 78 ? -24.195 -10.745 11.554 1.00 45.16 78 VAL A CA 1
ATOM 616 C C . VAL A 1 78 ? -25.037 -11.821 12.273 1.00 45.16 78 VAL A C 1
ATOM 618 O O . VAL A 1 78 ? -25.380 -12.838 11.668 1.00 45.16 78 VAL A O 1
ATOM 621 N N . PHE A 1 79 ? -25.425 -11.584 13.531 1.00 36.53 79 PHE A N 1
ATOM 622 C CA . PHE A 1 79 ? -26.357 -12.397 14.326 1.00 36.53 79 PHE A CA 1
ATOM 623 C C . PHE A 1 79 ? -27.439 -11.517 14.957 1.00 36.53 79 PHE A C 1
ATOM 625 O O . PHE A 1 79 ? -28.495 -12.081 15.320 1.00 36.53 79 PHE A O 1
#